Protein AF-A0A9R1MSN5-F1 (afdb_monomer)

Secondary structure (DSSP, 8-state):
--HHHHHSSHHHHHHHHHH-GGGGTS-IIIIIHHHHHHHHHTT--HHHHHHHHHH-THHHHS-HHHHHHHHHHHHHTT--TT-TTHHHHHHHHTT--HHHHHHHHHHHHHHH-PPP-

Solvent-accessible surface area (backbone atoms only — not comparable to full-atom values): 6669 Å² total; per-residue (Å²): 134,68,63,54,74,49,40,73,35,70,66,50,47,49,53,30,42,77,74,38,75,60,64,82,77,51,57,50,78,79,21,32,50,54,29,53,53,52,42,39,77,43,50,44,50,57,69,52,50,36,54,45,27,52,78,39,51,60,68,36,72,39,61,47,70,58,51,52,54,43,51,54,49,35,42,74,72,72,42,53,74,55,39,88,56,44,62,60,46,44,69,71,45,70,84,51,52,74,65,58,46,49,54,51,51,51,50,42,29,71,75,68,70,53,70,89,129

Organism: Triticum aestivum (NCBI:txid4565)

Mean predicted aligned error: 4.95 Å

Foldseek 3Di:
DPVCVLLVHPVLVVLLCVVPVCPVVADCVQFQVLLVVVLVVLQDDSNLVSVLCSLPVCSRRPHNVLVVVLLVVCVVLVHGRNDPCSSVSSSVPVPPDSVRVVVVVVCCCVVVVDDDD

Radius of gyration: 15.22 Å; Cα contacts (8 Å, |Δi|>4): 101; chains: 1; bounding box: 38×24×40 Å

pLDDT: mean 88.5, std 6.2, range [54.66, 96.31]

Nearest PDB structures (foldseek):
  3m66-assembly1_A  TM=7.655E-01  e=3.389E-02  Homo sapiens
  4fp9-assembly1_B  TM=6.839E-01  e=1.374E-01  Homo sapiens
  3n6s-assembly1_A  TM=7.198E-01  e=1.704E-01  Homo sapiens
  7odr-assembly1_y  TM=7.185E-01  e=3.821E-01  Homo sapiens
  5crj-assembly1_O  TM=7.585E-01  e=6.907E-01  Homo sapiens

Sequence (117 aa):
QYYLPLFGSFDNLLRLLKRESNLLSIDLDKVVKPNVVFLRECGLGDCDIAKLSIRVPRMLITNPERVRAMVARAETLGVPRCSGMLREVLQAVAFLSKEKIAAKVDYLKNTFRWSDA

InterPro domains:
  IPR003690 Transcription termination factor, mitochondrial/chloroplastic [PF02536] (12-110)
  IPR003690 Transcription termination factor, mitochondrial/chloroplastic [PTHR13068] (3-116)
  IPR003690 Transcription termination factor, mitochondrial/chloroplastic [SM00733] (14-45)
  IPR003690 Transcription termination factor, mitochondrial/chloroplastic [SM00733] (50-80)
  IPR038538 MTERF superfamily, mitochondrial/chloroplastic [G3DSA:1.25.70.10] (6-117)

Structure (mmCIF, N/CA/C/O backbone):
data_AF-A0A9R1MSN5-F1
#
_entry.id   AF-A0A9R1MSN5-F1
#
loop_
_atom_site.group_PDB
_atom_site.id
_atom_site.type_symbol
_atom_site.label_atom_id
_atom_site.label_alt_id
_atom_site.label_comp_id
_atom_site.label_asym_id
_atom_site.label_entity_id
_atom_site.label_seq_id
_atom_site.pdbx_PDB_ins_code
_atom_site.Cartn_x
_atom_site.Cartn_y
_atom_site.Cartn_z
_atom_site.occupancy
_atom_site.B_iso_or_equiv
_atom_site.auth_seq_id
_atom_site.auth_comp_id
_atom_site.auth_asym_id
_atom_site.auth_atom_id
_atom_site.pdbx_PDB_model_num
ATOM 1 N N . GLN A 1 1 ? -13.379 2.267 16.703 1.00 67.19 1 GLN A N 1
ATOM 2 C CA . GLN A 1 1 ? -13.282 0.798 16.533 1.00 67.19 1 GLN A CA 1
ATOM 3 C C .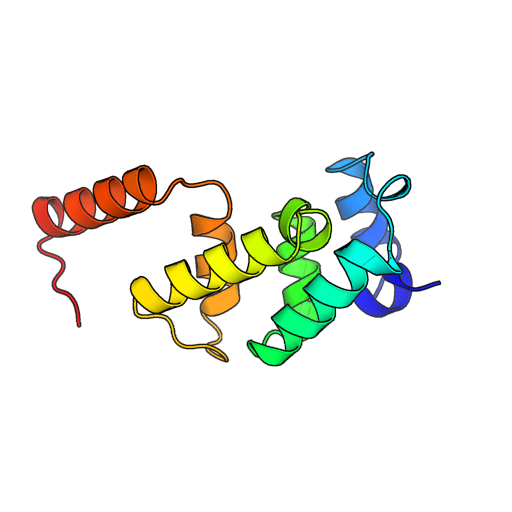 GLN A 1 1 ? -12.879 0.443 15.086 1.00 67.19 1 GLN A C 1
ATOM 5 O O . GLN A 1 1 ? -13.590 -0.278 14.406 1.00 67.19 1 GLN A O 1
ATOM 10 N N . TYR A 1 2 ? -11.757 0.983 14.581 1.00 84.25 2 TYR A N 1
ATOM 11 C CA . TYR A 1 2 ? -11.398 0.898 13.148 1.00 84.25 2 TYR A CA 1
ATOM 12 C C . TYR A 1 2 ? -10.433 -0.251 12.815 1.00 84.25 2 TYR A C 1
ATOM 14 O O . TYR A 1 2 ? -10.557 -0.891 11.777 1.00 84.25 2 TYR A O 1
ATOM 22 N N . TYR A 1 3 ? -9.489 -0.548 13.710 1.00 83.12 3 TYR A N 1
ATOM 23 C CA . TYR A 1 3 ? -8.465 -1.559 13.453 1.00 83.12 3 TYR A CA 1
ATOM 24 C C . TYR A 1 3 ? -9.010 -2.993 13.426 1.00 83.12 3 TYR A C 1
ATOM 26 O O . TYR A 1 3 ? -8.579 -3.792 12.606 1.00 83.12 3 TYR A O 1
ATOM 34 N N . LEU A 1 4 ? -9.964 -3.341 14.292 1.00 85.44 4 LEU A N 1
ATOM 35 C CA . LEU A 1 4 ? -10.428 -4.726 14.400 1.00 85.44 4 LEU A CA 1
ATOM 36 C C . LEU A 1 4 ? -11.074 -5.253 13.096 1.00 85.44 4 LEU A C 1
ATOM 38 O O . LEU A 1 4 ? -10.657 -6.323 12.655 1.00 85.44 4 LEU A O 1
ATOM 42 N N . PRO A 1 5 ? -11.983 -4.514 12.420 1.00 88.56 5 PRO A N 1
ATOM 43 C CA . PRO A 1 5 ? -12.495 -4.926 11.110 1.00 88.56 5 PRO A CA 1
ATOM 44 C C . PRO A 1 5 ? -11.407 -5.052 10.036 1.00 88.56 5 PRO A C 1
ATOM 46 O O . PRO A 1 5 ? -11.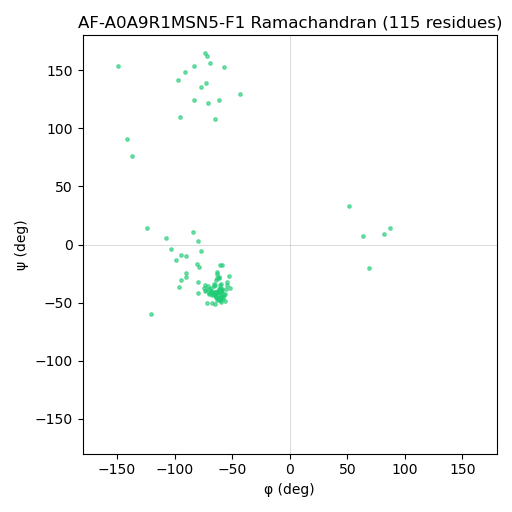427 -5.998 9.259 1.00 88.56 5 PRO A O 1
ATOM 49 N N . LEU A 1 6 ? -10.429 -4.137 10.021 1.00 88.06 6 LEU A N 1
ATOM 50 C CA . LEU A 1 6 ? -9.346 -4.140 9.031 1.00 88.06 6 LEU A CA 1
ATOM 51 C C . LEU A 1 6 ? -8.414 -5.351 9.186 1.00 88.06 6 LEU A C 1
ATOM 53 O O . LEU A 1 6 ? -7.985 -5.940 8.200 1.00 88.06 6 LEU A O 1
ATOM 57 N N . PHE A 1 7 ? -8.087 -5.724 10.426 1.00 88.19 7 PHE A N 1
ATOM 58 C CA . PHE A 1 7 ? -7.154 -6.817 10.717 1.00 88.19 7 PHE A CA 1
ATOM 59 C C . PHE A 1 7 ? -7.831 -8.187 10.852 1.00 88.19 7 PHE A C 1
ATOM 61 O O . PHE A 1 7 ? -7.136 -9.209 10.918 1.00 88.19 7 PHE A O 1
ATOM 68 N N . GLY A 1 8 ? -9.165 -8.221 10.902 1.00 88.38 8 GLY A N 1
ATOM 69 C CA . GLY A 1 8 ? -10.002 -9.423 10.963 1.00 88.38 8 GLY A CA 1
ATOM 70 C C . GLY A 1 8 ? -9.927 -10.211 12.276 1.00 88.38 8 GLY A C 1
ATOM 71 O O . GLY A 1 8 ? -10.836 -10.973 12.582 1.00 88.38 8 GLY A O 1
ATOM 72 N N . SER A 1 9 ? -8.869 -10.040 13.073 1.00 90.25 9 SER A N 1
ATOM 73 C CA . SER A 1 9 ? -8.698 -10.695 14.370 1.00 90.25 9 SER A CA 1
ATOM 74 C C . SER A 1 9 ? -7.900 -9.830 15.342 1.00 90.25 9 SER A C 1
ATOM 76 O O . SER A 1 9 ? -7.059 -9.013 14.948 1.00 90.25 9 SER A O 1
ATOM 78 N N . PHE A 1 10 ? -8.137 -10.048 16.635 1.00 88.31 10 PHE A N 1
ATOM 79 C CA . PHE A 1 10 ? -7.368 -9.402 17.694 1.00 88.31 10 PHE A CA 1
ATOM 80 C C . PHE A 1 10 ? -5.899 -9.850 17.688 1.00 88.31 10 PHE A C 1
ATOM 82 O O . PHE A 1 10 ? -5.013 -9.029 17.907 1.00 88.31 10 PHE A O 1
ATOM 89 N N . ASP A 1 11 ? -5.617 -11.109 17.340 1.00 90.75 11 ASP A N 1
ATOM 90 C CA . ASP A 1 11 ? -4.248 -11.624 17.225 1.00 90.75 11 ASP A CA 1
ATOM 91 C C . ASP A 1 11 ? -3.427 -10.884 16.166 1.00 90.75 11 ASP A C 1
ATOM 93 O O . ASP A 1 11 ? -2.265 -10.540 16.393 1.00 90.75 11 ASP A O 1
ATOM 97 N N . ASN A 1 12 ? -4.028 -10.589 15.010 1.00 89.69 12 ASN A N 1
ATOM 98 C CA . ASN A 1 12 ? -3.374 -9.808 13.963 1.00 89.69 12 ASN A CA 1
ATOM 99 C C . ASN A 1 12 ? -3.094 -8.371 14.415 1.00 89.69 12 ASN A C 1
ATOM 101 O O . ASN A 1 12 ? -2.006 -7.847 14.164 1.00 89.69 12 ASN A O 1
ATOM 105 N N . LEU A 1 13 ? -4.044 -7.759 15.126 1.00 87.94 13 LEU A N 1
ATOM 106 C CA . LEU A 1 13 ? -3.859 -6.434 15.710 1.00 87.94 13 LEU A CA 1
ATOM 107 C C . LEU A 1 13 ? -2.747 -6.434 16.772 1.00 87.94 13 LEU A C 1
ATOM 109 O O . LEU A 1 13 ? -1.879 -5.565 16.752 1.00 87.94 13 LEU A O 1
ATOM 113 N N . LEU A 1 14 ? -2.708 -7.438 17.652 1.00 89.25 14 LEU A N 1
ATOM 114 C CA . LEU A 1 14 ? -1.637 -7.600 18.637 1.00 89.25 14 LEU A CA 1
ATOM 115 C C . LEU A 1 14 ? -0.268 -7.773 17.973 1.00 89.25 14 LEU A C 1
ATOM 117 O O . LEU A 1 14 ? 0.713 -7.201 18.444 1.00 89.25 14 LEU A O 1
ATOM 121 N N . ARG A 1 15 ? -0.175 -8.533 16.874 1.00 90.44 15 ARG A N 1
ATOM 122 C CA . ARG A 1 15 ? 1.080 -8.690 16.115 1.00 90.44 15 ARG A CA 1
ATOM 123 C C . ARG A 1 15 ? 1.585 -7.360 15.558 1.00 90.44 15 ARG A C 1
ATOM 125 O O . ARG A 1 15 ? 2.790 -7.119 15.599 1.00 90.44 15 ARG A O 1
ATOM 132 N N . LEU A 1 16 ? 0.684 -6.506 15.070 1.00 88.06 16 LEU A N 1
ATOM 133 C CA . LEU A 1 16 ? 1.022 -5.151 14.635 1.00 88.06 16 LEU A CA 1
ATOM 134 C C . LEU A 1 16 ? 1.503 -4.292 15.815 1.00 88.06 16 LEU A C 1
ATOM 136 O O . LEU A 1 16 ? 2.586 -3.718 15.745 1.00 88.06 16 LEU A O 1
ATOM 140 N N . LEU A 1 17 ? 0.734 -4.254 16.908 1.00 87.00 17 LEU A N 1
ATOM 141 C CA . LEU A 1 17 ? 1.038 -3.453 18.100 1.00 87.00 17 LEU A CA 1
ATOM 142 C C . LEU A 1 17 ? 2.374 -3.839 18.750 1.00 87.00 17 LEU A C 1
ATOM 144 O O . LEU A 1 17 ? 3.119 -2.968 19.187 1.00 87.00 17 LEU A O 1
ATOM 148 N N . LYS A 1 18 ? 2.715 -5.134 18.765 1.00 87.75 18 LYS A N 1
ATOM 149 C CA . LYS A 1 18 ? 4.011 -5.625 19.267 1.00 87.75 18 LYS A CA 1
ATOM 150 C C . LYS A 1 18 ? 5.201 -5.113 18.456 1.00 87.75 18 LYS A C 1
ATOM 152 O O . LYS A 1 18 ? 6.298 -5.020 18.994 1.00 87.75 18 LYS A O 1
ATOM 157 N N . ARG A 1 19 ? 5.006 -4.832 17.164 1.00 85.50 19 ARG A N 1
ATOM 158 C CA . ARG A 1 19 ? 6.056 -4.303 16.285 1.00 85.50 19 ARG A CA 1
ATOM 159 C C . ARG A 1 19 ? 6.104 -2.783 16.268 1.00 85.50 19 ARG A C 1
ATOM 161 O O . ARG A 1 19 ? 7.168 -2.234 16.014 1.00 85.50 19 ARG A O 1
ATOM 168 N N . GLU A 1 20 ? 4.978 -2.124 16.514 1.00 83.88 20 GLU A N 1
ATOM 169 C CA . GLU A 1 20 ? 4.874 -0.672 16.449 1.00 83.88 20 GLU A CA 1
ATOM 170 C C . GLU A 1 20 ? 3.976 -0.152 17.576 1.00 83.88 20 GLU A C 1
ATOM 172 O O . GLU A 1 20 ? 2.758 -0.014 17.435 1.00 83.88 20 GLU A O 1
ATOM 177 N N . SER A 1 21 ? 4.607 0.160 18.707 1.00 77.94 21 SER A N 1
ATOM 178 C CA . SER A 1 21 ? 3.945 0.674 19.912 1.00 77.94 21 SER A CA 1
ATOM 179 C C . SER A 1 21 ? 3.282 2.038 19.698 1.00 77.94 21 SER A C 1
ATOM 181 O O . SER A 1 21 ? 2.320 2.376 20.384 1.00 77.94 21 SER A O 1
ATOM 183 N N . ASN A 1 22 ? 3.750 2.803 18.709 1.00 77.44 22 ASN A N 1
ATOM 184 C CA . ASN A 1 22 ? 3.247 4.140 18.400 1.00 77.44 22 ASN A CA 1
ATOM 185 C C . ASN A 1 22 ? 1.904 4.137 17.657 1.00 77.44 22 ASN A C 1
ATOM 187 O O . ASN A 1 22 ? 1.326 5.196 17.451 1.00 77.44 22 ASN A O 1
ATOM 191 N N . LEU A 1 23 ? 1.366 2.980 17.254 1.00 78.25 23 LEU A N 1
ATOM 192 C CA . LEU A 1 23 ? 0.098 2.918 16.514 1.00 78.25 23 LEU A CA 1
ATOM 193 C C . LEU A 1 23 ? -1.055 3.638 17.243 1.00 78.25 23 LEU A C 1
ATOM 195 O O . LEU A 1 23 ? -1.943 4.193 16.599 1.00 78.25 23 LEU A O 1
ATOM 199 N N . LEU A 1 24 ? -1.036 3.621 18.580 1.00 76.00 24 LEU A N 1
ATOM 200 C CA . LEU A 1 24 ? -2.064 4.234 19.423 1.00 76.00 24 LEU A CA 1
ATOM 201 C C . LEU A 1 24 ? -1.920 5.758 19.561 1.00 76.00 24 LEU A C 1
ATOM 203 O O . LEU A 1 24 ? -2.892 6.411 19.927 1.00 76.00 24 LEU A O 1
ATOM 207 N N . SER A 1 25 ? -0.743 6.324 19.273 1.00 82.62 25 SER A N 1
ATOM 208 C CA . SER A 1 25 ? -0.505 7.775 19.309 1.00 82.62 25 SER A CA 1
ATOM 209 C C . SER A 1 25 ? -0.687 8.452 17.946 1.00 82.62 25 SER A C 1
ATOM 211 O O . SER A 1 25 ? -0.702 9.679 17.866 1.00 82.62 25 SER A O 1
ATOM 213 N N . ILE A 1 26 ? -0.840 7.671 16.873 1.00 86.12 26 ILE A N 1
ATOM 214 C CA . ILE A 1 26 ? -1.053 8.167 15.510 1.00 86.12 26 ILE A CA 1
ATOM 215 C C . ILE A 1 26 ? -2.504 8.623 15.333 1.00 86.12 26 ILE A C 1
ATOM 217 O O . ILE A 1 26 ? -3.446 7.905 15.671 1.00 86.12 26 ILE A O 1
ATOM 221 N N . ASP A 1 27 ? -2.680 9.787 14.708 1.00 88.81 27 ASP A N 1
ATOM 222 C CA . ASP A 1 27 ? -3.991 10.283 14.295 1.00 88.81 27 ASP A CA 1
ATOM 223 C C . ASP A 1 27 ? -4.596 9.367 13.213 1.00 88.81 27 ASP A C 1
ATOM 225 O O . ASP A 1 27 ? -4.151 9.311 12.060 1.00 88.81 27 ASP A O 1
ATOM 229 N N . LEU A 1 28 ? -5.620 8.617 13.619 1.00 88.88 28 LEU A N 1
ATOM 230 C CA . LEU A 1 28 ? -6.334 7.660 12.780 1.00 88.88 28 LEU A CA 1
ATOM 231 C C . LEU A 1 28 ? -6.982 8.320 11.559 1.00 88.88 28 LEU A C 1
ATOM 233 O O . LEU A 1 28 ? -6.959 7.738 10.475 1.00 88.88 28 LEU A O 1
ATOM 237 N N . ASP A 1 29 ? -7.562 9.506 11.730 1.00 90.19 29 ASP A N 1
ATOM 238 C CA . ASP A 1 29 ? -8.325 10.196 10.691 1.00 90.19 29 ASP A CA 1
ATOM 239 C C . ASP A 1 29 ? -7.414 10.899 9.687 1.00 90.19 29 ASP A C 1
ATOM 241 O O . ASP A 1 29 ? -7.728 10.943 8.498 1.00 90.19 29 ASP A O 1
ATOM 245 N N . LYS A 1 30 ? -6.252 11.385 10.138 1.00 91.81 30 LYS A N 1
ATOM 246 C CA . LYS A 1 30 ? -5.298 12.092 9.270 1.00 91.81 30 LYS A CA 1
ATOM 247 C C . LYS A 1 30 ? -4.272 11.192 8.596 1.00 91.81 30 LYS A C 1
ATOM 249 O O . LYS A 1 30 ? -3.728 11.578 7.564 1.00 91.81 30 LYS A O 1
ATOM 254 N N . VAL A 1 31 ? -3.970 10.026 9.168 1.00 92.12 31 VAL A N 1
ATOM 255 C CA . VAL A 1 31 ? -2.871 9.175 8.683 1.00 92.12 31 VAL A CA 1
ATOM 256 C C . VAL A 1 31 ? -3.376 7.803 8.261 1.00 92.12 31 VAL A C 1
ATOM 258 O O . VAL A 1 31 ? -3.261 7.427 7.097 1.00 92.12 31 VAL A O 1
ATOM 261 N N . VAL A 1 32 ? -3.981 7.062 9.186 1.00 92.00 32 VAL A N 1
ATOM 262 C CA . VAL A 1 32 ? -4.279 5.640 8.973 1.00 92.00 32 VAL A CA 1
ATOM 263 C C . VAL A 1 32 ? -5.405 5.448 7.964 1.00 92.00 32 VAL A C 1
ATOM 265 O O . VAL A 1 32 ? -5.236 4.699 7.004 1.00 92.00 32 VAL A O 1
ATOM 268 N N . LYS A 1 33 ? -6.542 6.134 8.137 1.00 93.94 33 LYS A N 1
ATOM 269 C CA . LYS A 1 33 ? -7.682 6.022 7.217 1.00 93.94 33 LYS A CA 1
ATOM 270 C C . LYS A 1 33 ? -7.312 6.453 5.789 1.00 93.94 33 LYS A C 1
ATOM 272 O O . LYS A 1 33 ? -7.586 5.664 4.884 1.00 93.94 33 LYS A O 1
ATOM 277 N N . PRO A 1 34 ? -6.647 7.605 5.553 1.00 95.31 34 PRO A N 1
ATOM 278 C CA . PRO A 1 34 ? -6.206 7.981 4.210 1.00 95.31 34 PRO A CA 1
ATOM 279 C C . PRO A 1 34 ? -5.268 6.953 3.570 1.00 95.31 34 PRO A C 1
ATOM 281 O O . PRO A 1 34 ? -5.427 6.642 2.393 1.00 95.31 34 PRO A O 1
ATOM 284 N N . ASN A 1 35 ? -4.339 6.375 4.339 1.00 95.38 35 ASN A N 1
ATOM 285 C CA . ASN A 1 35 ? -3.440 5.335 3.833 1.00 95.38 35 ASN A CA 1
ATOM 286 C C . ASN A 1 35 ? -4.193 4.068 3.420 1.00 95.38 35 ASN A C 1
ATOM 288 O O . ASN A 1 35 ? -3.935 3.527 2.348 1.00 95.38 35 ASN A O 1
ATOM 292 N N . VAL A 1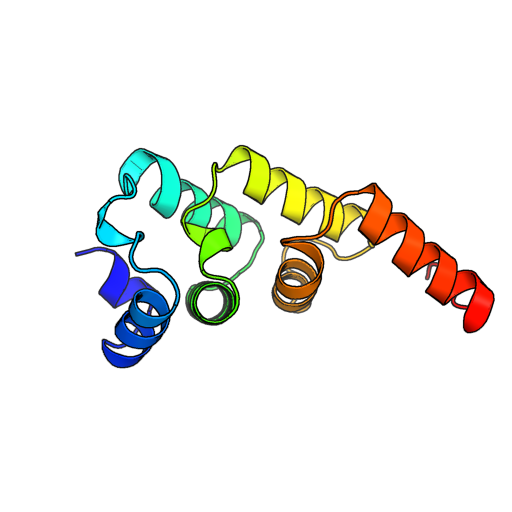 36 ? -5.138 3.603 4.241 1.00 95.00 36 VAL A N 1
ATOM 293 C CA . VAL A 1 36 ? -5.950 2.418 3.920 1.00 95.00 36 VAL A CA 1
ATOM 294 C C . VAL A 1 36 ? -6.811 2.666 2.682 1.00 95.00 36 VAL A C 1
ATOM 296 O O . VAL A 1 36 ? -6.851 1.812 1.801 1.00 95.00 36 VAL A O 1
ATOM 299 N N . VAL A 1 37 ? -7.466 3.828 2.587 1.00 96.31 37 VAL A N 1
ATOM 300 C CA . VAL A 1 37 ? -8.273 4.200 1.412 1.00 96.31 37 VAL A CA 1
ATOM 301 C C . VAL A 1 37 ? -7.410 4.214 0.153 1.00 96.31 37 VAL A C 1
ATOM 303 O O . VAL A 1 37 ? -7.741 3.538 -0.815 1.00 96.31 37 VAL A O 1
ATOM 306 N N . PHE A 1 38 ? -6.260 4.884 0.194 1.00 95.94 38 PHE A N 1
ATOM 307 C CA . PHE A 1 38 ? -5.357 4.948 -0.951 1.00 95.94 38 PHE A CA 1
ATOM 308 C C . PHE A 1 38 ? -4.823 3.566 -1.368 1.00 95.94 38 PHE A C 1
ATOM 310 O O . PHE A 1 38 ? -4.751 3.256 -2.555 1.00 95.94 38 PHE A O 1
ATOM 317 N N . LEU A 1 39 ? -4.476 2.695 -0.414 1.00 94.75 39 LEU A N 1
ATOM 318 C CA . LEU A 1 39 ? -4.027 1.334 -0.731 1.00 94.75 39 LEU A CA 1
ATOM 319 C C . LEU A 1 39 ? -5.142 0.490 -1.368 1.00 94.75 39 LEU A C 1
ATOM 321 O O . LEU A 1 39 ? -4.851 -0.305 -2.263 1.00 94.75 39 LEU A O 1
ATOM 325 N N . ARG A 1 40 ? -6.406 0.698 -0.972 1.00 95.56 40 ARG A N 1
ATOM 326 C CA . ARG A 1 40 ? -7.568 0.084 -1.638 1.00 95.56 40 ARG A CA 1
ATOM 327 C C . ARG A 1 40 ? -7.746 0.595 -3.062 1.00 95.56 40 ARG A C 1
ATOM 329 O O . ARG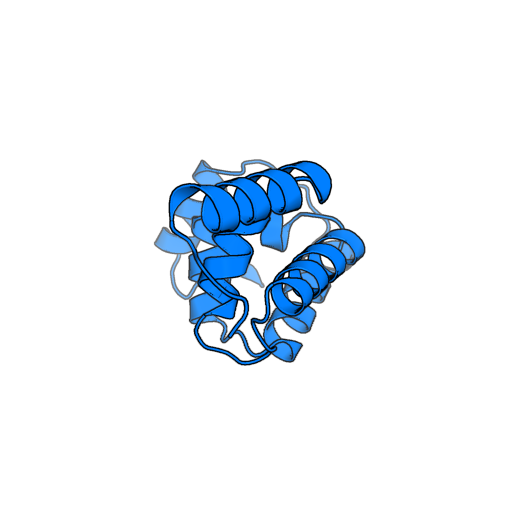 A 1 40 ? -7.969 -0.210 -3.957 1.00 95.56 40 ARG A O 1
ATOM 336 N N . GLU A 1 41 ? -7.590 1.898 -3.292 1.00 95.56 41 GLU A N 1
ATOM 337 C CA . GLU A 1 41 ? -7.607 2.489 -4.642 1.00 95.56 41 GLU A CA 1
ATOM 338 C C . GLU A 1 41 ? -6.473 1.949 -5.524 1.00 95.56 41 GLU A C 1
ATOM 340 O O . GLU A 1 41 ? -6.621 1.828 -6.736 1.00 95.56 41 GLU A O 1
ATOM 345 N N . CYS A 1 42 ? -5.348 1.563 -4.916 1.00 93.75 42 CYS A N 1
ATOM 346 C CA . CYS A 1 42 ? -4.256 0.871 -5.599 1.00 93.75 42 CYS A CA 1
ATOM 347 C C . CYS A 1 42 ? -4.514 -0.633 -5.803 1.00 93.75 42 CYS A C 1
ATOM 349 O O . CYS A 1 42 ? -3.630 -1.334 -6.295 1.00 93.75 42 CYS A O 1
ATOM 351 N N . GLY A 1 43 ? -5.690 -1.134 -5.419 1.00 93.44 43 GLY A N 1
ATOM 352 C CA . GLY A 1 43 ? -6.144 -2.505 -5.630 1.00 93.44 43 GLY A CA 1
ATOM 353 C C . GLY A 1 43 ? -5.737 -3.513 -4.555 1.00 93.44 43 GLY A C 1
ATOM 354 O O . GLY A 1 43 ? -5.857 -4.712 -4.793 1.00 93.44 43 GLY A O 1
ATOM 355 N N . LEU A 1 44 ? -5.267 -3.076 -3.379 1.00 94.31 44 LEU A N 1
ATOM 356 C CA . LEU A 1 44 ? -5.059 -3.991 -2.253 1.00 94.31 44 LEU A CA 1
ATOM 357 C C . LEU A 1 44 ? -6.375 -4.206 -1.498 1.00 94.31 44 LEU A C 1
ATOM 359 O O . LEU A 1 44 ? -6.975 -3.260 -0.990 1.00 94.31 44 LEU A O 1
ATOM 363 N N . GLY A 1 45 ? -6.783 -5.467 -1.349 1.00 93.12 45 GLY A N 1
ATOM 364 C CA . GLY A 1 45 ? -7.883 -5.829 -0.456 1.00 93.12 45 GLY A CA 1
ATOM 365 C C . GLY A 1 45 ? -7.491 -5.714 1.022 1.00 93.12 45 GLY A C 1
ATOM 366 O O . GLY A 1 45 ? -6.312 -5.747 1.374 1.00 93.12 45 GLY A O 1
ATOM 367 N N . ASP A 1 46 ? -8.480 -5.657 1.916 1.00 92.12 46 ASP A N 1
ATOM 368 C CA . ASP A 1 46 ? -8.258 -5.498 3.365 1.00 92.12 46 ASP A CA 1
ATOM 369 C C . ASP A 1 46 ? -7.333 -6.571 3.957 1.00 92.12 46 ASP A C 1
ATOM 371 O O . ASP A 1 46 ? -6.460 -6.268 4.769 1.00 92.12 46 ASP A O 1
ATOM 375 N N . CYS A 1 47 ? -7.452 -7.817 3.489 1.00 91.06 47 CYS A N 1
ATOM 376 C CA . CYS A 1 47 ? -6.567 -8.906 3.902 1.00 91.06 47 CYS A CA 1
ATOM 377 C C . CYS A 1 47 ? -5.099 -8.642 3.518 1.00 91.06 47 CYS A C 1
ATOM 379 O O . CYS A 1 47 ? -4.186 -8.921 4.301 1.00 91.06 47 CYS A O 1
ATOM 381 N N . ASP A 1 48 ? -4.860 -8.091 2.327 1.00 93.19 48 ASP A N 1
ATOM 382 C CA . ASP A 1 48 ? -3.517 -7.763 1.848 1.00 93.19 48 ASP A CA 1
ATOM 383 C C . ASP A 1 48 ? -2.942 -6.552 2.566 1.00 93.19 48 ASP A C 1
ATOM 385 O O . ASP A 1 48 ? -1.772 -6.578 2.951 1.00 93.19 48 ASP A O 1
ATOM 389 N N . ILE A 1 49 ? -3.774 -5.541 2.825 1.00 94.06 49 ILE A N 1
ATOM 390 C CA . ILE A 1 49 ? -3.406 -4.382 3.639 1.00 94.06 49 ILE A CA 1
ATOM 391 C C . ILE A 1 49 ? -3.026 -4.841 5.049 1.00 94.06 49 ILE A C 1
ATOM 393 O O . ILE A 1 49 ? -1.966 -4.460 5.543 1.00 94.06 49 ILE A O 1
ATOM 397 N N . ALA A 1 50 ? -3.816 -5.710 5.684 1.00 92.56 50 ALA A N 1
ATOM 398 C CA . ALA A 1 50 ? -3.509 -6.245 7.009 1.00 92.56 50 ALA A CA 1
ATOM 399 C C . ALA A 1 50 ? -2.177 -7.015 7.025 1.00 92.56 50 ALA A C 1
ATOM 401 O O . ALA A 1 50 ? -1.318 -6.752 7.870 1.00 92.56 50 ALA A O 1
ATOM 402 N N . LYS A 1 51 ? -1.957 -7.921 6.060 1.00 92.75 51 LYS A N 1
ATOM 403 C CA . LYS A 1 51 ? -0.700 -8.683 5.929 1.00 92.75 51 LYS A CA 1
ATOM 404 C C . LYS A 1 51 ? 0.505 -7.769 5.702 1.00 92.75 51 LYS A C 1
ATOM 406 O O . LYS A 1 51 ? 1.532 -7.945 6.364 1.00 92.75 51 LYS A O 1
ATOM 411 N N . LEU A 1 52 ? 0.371 -6.787 4.808 1.00 93.00 52 LEU A N 1
ATOM 412 C CA . LEU A 1 52 ? 1.402 -5.785 4.544 1.00 93.00 52 LEU A CA 1
ATOM 413 C C . LEU A 1 52 ? 1.723 -4.998 5.813 1.00 93.00 52 LEU A C 1
ATOM 415 O O . LEU A 1 52 ? 2.889 -4.836 6.147 1.00 93.00 52 LEU A O 1
ATOM 419 N N . SER A 1 53 ? 0.702 -4.585 6.557 1.00 91.12 53 SER A N 1
ATOM 420 C CA . SER A 1 53 ? 0.847 -3.786 7.775 1.00 91.12 53 SER A CA 1
ATOM 421 C C . SER A 1 53 ? 1.497 -4.566 8.914 1.00 91.12 53 SER A C 1
ATOM 423 O O . SER A 1 53 ? 2.331 -4.031 9.629 1.00 91.12 53 SER A O 1
ATOM 425 N N . ILE A 1 54 ? 1.200 -5.858 9.071 1.00 91.25 54 ILE A N 1
ATOM 426 C CA . ILE A 1 54 ? 1.882 -6.698 10.071 1.00 91.25 54 ILE A CA 1
ATOM 427 C C . ILE A 1 54 ? 3.379 -6.822 9.743 1.00 91.25 54 ILE A C 1
ATOM 429 O O . ILE A 1 54 ? 4.240 -6.772 10.631 1.00 91.25 54 ILE A O 1
ATOM 433 N N . ARG A 1 55 ? 3.714 -6.985 8.457 1.00 90.31 55 ARG A N 1
ATOM 434 C CA . ARG A 1 55 ? 5.110 -7.094 8.012 1.00 90.31 55 ARG A CA 1
ATOM 435 C C . ARG A 1 55 ? 5.834 -5.749 8.043 1.00 90.31 55 ARG A C 1
ATOM 437 O O . ARG A 1 55 ? 7.007 -5.710 8.411 1.00 90.31 55 ARG A O 1
ATOM 444 N N . VAL A 1 56 ? 5.126 -4.679 7.698 1.00 90.44 56 VAL A N 1
ATOM 445 C CA . VAL A 1 56 ? 5.624 -3.317 7.508 1.00 90.44 56 VAL A CA 1
ATOM 446 C C . VAL A 1 56 ? 4.646 -2.323 8.163 1.00 90.44 56 VAL A C 1
ATOM 448 O O . VAL A 1 56 ? 3.906 -1.632 7.461 1.00 90.44 56 VAL A O 1
ATOM 451 N N . PRO A 1 57 ? 4.645 -2.196 9.507 1.00 88.56 57 PRO A N 1
ATOM 452 C CA . PRO A 1 57 ? 3.685 -1.351 10.237 1.00 88.56 57 PRO A CA 1
ATOM 453 C C . PRO A 1 57 ? 3.646 0.095 9.752 1.00 88.56 57 PRO A C 1
ATOM 455 O O . PRO A 1 57 ? 2.589 0.722 9.663 1.00 88.56 57 PRO A O 1
ATOM 458 N N . ARG A 1 58 ? 4.813 0.607 9.344 1.00 86.56 58 ARG A N 1
ATOM 459 C CA . ARG A 1 58 ? 4.966 1.964 8.823 1.00 86.56 58 ARG A CA 1
ATOM 460 C C . ARG A 1 58 ? 4.150 2.249 7.563 1.00 86.56 58 ARG A C 1
ATOM 462 O O . ARG A 1 58 ? 3.919 3.423 7.298 1.00 86.56 58 ARG A O 1
ATOM 469 N N . MET A 1 59 ? 3.674 1.241 6.829 1.00 89.69 59 MET A N 1
ATOM 470 C CA . MET A 1 59 ? 2.764 1.461 5.696 1.00 89.69 59 MET A CA 1
ATOM 471 C C . MET A 1 59 ? 1.445 2.121 6.107 1.00 89.69 59 MET A C 1
ATOM 473 O O . MET A 1 59 ? 0.865 2.836 5.298 1.00 89.69 59 MET A O 1
ATOM 477 N N . LEU A 1 60 ? 0.988 1.924 7.350 1.00 87.62 60 LEU A N 1
ATOM 478 C CA . LEU A 1 60 ? -0.242 2.552 7.846 1.00 87.62 60 LEU A CA 1
ATOM 479 C C . LEU A 1 60 ? -0.006 3.858 8.589 1.00 87.62 60 LEU A C 1
ATOM 481 O O . LEU A 1 60 ? -0.874 4.724 8.570 1.00 87.62 60 LEU A O 1
ATOM 485 N N . ILE A 1 61 ? 1.140 3.994 9.253 1.00 88.50 61 ILE A N 1
ATOM 486 C CA . ILE A 1 61 ? 1.386 5.100 10.190 1.00 88.50 61 ILE A CA 1
ATOM 487 C C . ILE A 1 61 ? 2.274 6.212 9.625 1.00 88.50 61 ILE A C 1
ATOM 489 O O . ILE A 1 61 ? 2.529 7.209 10.293 1.00 88.50 61 ILE A O 1
ATOM 493 N N . THR A 1 62 ? 2.791 6.052 8.409 1.00 89.25 62 THR A N 1
ATOM 494 C CA . THR A 1 62 ? 3.597 7.092 7.760 1.00 89.25 62 THR A CA 1
ATOM 495 C C . THR A 1 62 ? 2.694 8.130 7.096 1.00 89.25 62 THR A C 1
ATOM 497 O O . THR A 1 62 ? 1.588 7.810 6.673 1.00 89.25 62 THR A O 1
ATOM 500 N N . ASN A 1 63 ? 3.186 9.364 6.953 1.00 90.75 63 ASN A N 1
ATOM 501 C CA . ASN A 1 63 ? 2.542 10.407 6.153 1.00 90.75 63 ASN A CA 1
ATOM 502 C C . ASN A 1 63 ? 2.033 9.857 4.793 1.00 90.75 63 ASN A C 1
ATOM 504 O O . ASN A 1 63 ? 2.831 9.240 4.072 1.00 90.75 63 ASN A O 1
ATOM 508 N N . PRO A 1 64 ? 0.760 10.111 4.425 1.00 93.19 64 PRO A N 1
ATOM 509 C CA . PRO A 1 64 ? 0.171 9.635 3.176 1.00 93.19 64 PRO A CA 1
ATOM 510 C C . PRO A 1 64 ? 0.963 9.954 1.911 1.00 93.19 64 PRO A C 1
ATOM 512 O O . PRO A 1 64 ? 1.102 9.085 1.052 1.00 93.19 64 PRO A O 1
ATOM 515 N N . GLU A 1 65 ? 1.587 11.130 1.811 1.00 92.88 65 GLU A N 1
ATOM 516 C CA . GLU A 1 65 ? 2.403 11.483 0.640 1.00 92.88 65 GLU A CA 1
ATOM 517 C C . GLU A 1 65 ? 3.574 10.524 0.437 1.00 92.88 65 GLU A C 1
ATOM 519 O O . GLU A 1 65 ? 3.942 10.172 -0.686 1.00 92.88 65 GLU A O 1
ATOM 524 N N . ARG A 1 66 ? 4.145 10.030 1.537 1.00 90.75 66 ARG A N 1
ATOM 525 C CA . ARG A 1 66 ? 5.244 9.073 1.465 1.00 90.75 66 ARG A CA 1
ATOM 526 C C . ARG A 1 66 ? 4.753 7.694 1.036 1.00 90.75 66 ARG A C 1
ATOM 528 O O . ARG A 1 66 ? 5.474 7.024 0.303 1.00 90.75 66 ARG A O 1
ATOM 535 N N . VAL A 1 67 ? 3.546 7.289 1.435 1.00 92.94 67 VAL A N 1
ATOM 536 C CA . VAL A 1 67 ? 2.920 6.044 0.957 1.00 92.94 67 VAL A CA 1
ATOM 537 C C . VAL A 1 67 ? 2.642 6.132 -0.546 1.00 92.94 67 VAL A C 1
ATOM 539 O O . VAL A 1 67 ? 3.010 5.216 -1.283 1.00 92.94 67 VAL A O 1
ATOM 542 N N . ARG A 1 68 ? 2.122 7.267 -1.035 1.00 93.25 68 ARG A N 1
ATOM 543 C CA . ARG A 1 68 ? 1.957 7.512 -2.482 1.00 93.25 68 ARG A CA 1
ATOM 544 C C . ARG A 1 68 ? 3.283 7.439 -3.229 1.00 93.25 68 ARG A C 1
ATOM 546 O O . ARG A 1 68 ? 3.371 6.785 -4.263 1.00 93.25 68 ARG A O 1
ATOM 553 N N . ALA A 1 69 ? 4.341 8.027 -2.671 1.00 92.00 69 ALA A N 1
ATOM 554 C CA . ALA A 1 69 ? 5.675 7.950 -3.258 1.00 92.00 69 ALA A CA 1
ATOM 555 C C . ALA A 1 69 ? 6.235 6.516 -3.303 1.00 92.00 69 ALA A C 1
ATOM 557 O O . ALA A 1 69 ? 7.011 6.203 -4.203 1.00 92.00 69 ALA A O 1
ATOM 558 N N . MET A 1 70 ? 5.875 5.641 -2.356 1.00 91.94 70 MET A N 1
ATOM 559 C CA . MET A 1 70 ? 6.252 4.221 -2.404 1.00 91.94 70 MET A CA 1
ATOM 560 C C . MET A 1 70 ? 5.506 3.477 -3.512 1.00 91.94 70 MET A C 1
ATOM 562 O O . MET A 1 70 ? 6.139 2.723 -4.248 1.00 91.94 70 MET A O 1
ATOM 566 N N . VAL A 1 71 ? 4.202 3.725 -3.676 1.00 92.62 71 VAL A N 1
ATOM 567 C CA . VAL A 1 71 ? 3.419 3.149 -4.783 1.00 92.62 71 VAL A CA 1
ATOM 568 C C . VAL A 1 71 ? 3.959 3.623 -6.133 1.00 92.62 71 VAL A C 1
ATOM 570 O O . VAL A 1 71 ? 4.243 2.791 -6.984 1.00 92.62 71 VAL A O 1
ATOM 573 N N . ALA A 1 72 ? 4.234 4.919 -6.299 1.00 91.88 72 ALA A N 1
ATOM 574 C CA . ALA A 1 72 ? 4.807 5.451 -7.539 1.00 91.88 72 ALA A CA 1
ATOM 575 C C . ALA A 1 72 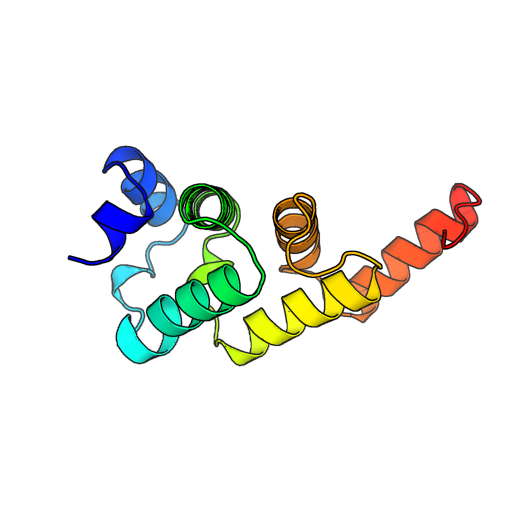? 6.171 4.820 -7.885 1.00 91.88 72 ALA A C 1
ATOM 577 O O . ALA A 1 72 ? 6.496 4.596 -9.051 1.00 91.88 72 ALA A O 1
ATOM 578 N N . ARG A 1 73 ? 6.983 4.489 -6.872 1.00 89.94 73 ARG A N 1
ATOM 579 C CA . ARG A 1 73 ? 8.229 3.735 -7.083 1.00 89.94 73 ARG A CA 1
ATOM 580 C C . ARG A 1 73 ? 7.958 2.301 -7.522 1.00 89.94 73 ARG A C 1
ATOM 582 O O . ARG A 1 73 ? 8.681 1.820 -8.381 1.00 89.94 73 ARG A O 1
ATOM 589 N N . ALA A 1 74 ? 6.952 1.633 -6.959 1.00 91.31 74 ALA A N 1
ATOM 590 C CA . ALA A 1 74 ? 6.556 0.300 -7.409 1.00 91.31 74 ALA A CA 1
ATOM 591 C C . ALA A 1 74 ? 6.113 0.314 -8.885 1.00 91.31 74 ALA A C 1
ATOM 593 O O . ALA A 1 74 ? 6.530 -0.552 -9.648 1.00 91.31 74 ALA A O 1
ATOM 594 N N . GLU A 1 75 ? 5.381 1.349 -9.305 1.00 90.56 75 GLU A N 1
ATOM 595 C CA . GLU A 1 75 ? 5.008 1.561 -10.712 1.00 90.56 75 GLU A CA 1
ATOM 596 C C . GLU A 1 75 ? 6.235 1.799 -11.602 1.00 90.56 75 GLU A C 1
ATOM 598 O O . GLU A 1 75 ? 6.340 1.221 -12.679 1.00 90.56 75 GLU A O 1
ATOM 603 N N . THR A 1 76 ? 7.212 2.579 -11.124 1.00 88.31 76 THR A N 1
ATOM 604 C CA . THR A 1 76 ? 8.488 2.807 -11.835 1.00 88.31 76 THR A CA 1
ATOM 605 C C . THR A 1 76 ? 9.298 1.513 -12.000 1.00 88.31 76 THR A C 1
ATOM 607 O O . THR A 1 76 ? 10.090 1.394 -12.928 1.00 88.31 76 THR A O 1
ATOM 610 N N . LEU A 1 77 ? 9.096 0.531 -11.117 1.00 86.88 77 LEU A N 1
ATOM 611 C CA . LEU A 1 77 ? 9.686 -0.808 -11.213 1.00 86.88 77 LEU A CA 1
ATOM 612 C C . LEU A 1 77 ? 8.875 -1.759 -12.112 1.00 86.88 77 LEU A C 1
ATOM 614 O O . LEU A 1 77 ? 9.119 -2.963 -12.096 1.00 86.88 77 LEU A O 1
ATOM 618 N N . GLY A 1 78 ? 7.899 -1.242 -12.864 1.00 88.38 78 GLY A N 1
ATOM 619 C CA . GLY A 1 78 ? 7.088 -2.017 -13.802 1.00 88.38 78 GLY A CA 1
ATOM 620 C C . GLY A 1 78 ? 5.929 -2.780 -13.161 1.00 88.38 78 GLY A C 1
ATOM 621 O O . GLY A 1 78 ? 5.296 -3.588 -13.835 1.00 88.38 78 GLY A O 1
ATOM 622 N N . VAL A 1 79 ? 5.619 -2.553 -11.877 1.00 90.56 79 VAL A N 1
ATOM 623 C CA . VAL A 1 79 ? 4.479 -3.208 -11.217 1.00 90.56 79 VAL A CA 1
ATOM 624 C C . VAL A 1 79 ? 3.252 -2.301 -11.262 1.00 90.56 79 VAL A C 1
ATOM 626 O O . VAL A 1 79 ? 3.219 -1.297 -10.546 1.00 90.56 79 VAL A O 1
ATOM 629 N N . PRO A 1 80 ? 2.220 -2.640 -12.057 1.00 90.25 80 PRO A N 1
ATOM 630 C CA . PRO A 1 80 ? 1.025 -1.817 -12.143 1.00 90.25 80 PRO A CA 1
ATOM 631 C C . PRO A 1 80 ? 0.218 -1.870 -10.843 1.00 90.25 80 PRO A C 1
ATOM 633 O O . PRO A 1 80 ? 0.262 -2.848 -10.083 1.00 90.25 80 PRO A O 1
ATOM 636 N N . ARG A 1 81 ? -0.583 -0.823 -10.615 1.00 88.94 81 ARG A N 1
ATOM 637 C CA . ARG A 1 81 ? -1.636 -0.851 -9.590 1.00 88.94 81 ARG A CA 1
ATOM 638 C C . ARG A 1 81 ? -2.595 -2.005 -9.859 1.00 88.94 81 ARG A C 1
ATOM 640 O O . ARG A 1 81 ? -2.743 -2.454 -10.992 1.00 88.94 81 ARG A O 1
ATOM 647 N N . CYS A 1 82 ? -3.217 -2.502 -8.798 1.00 88.38 82 CYS A N 1
ATOM 648 C CA . CYS A 1 82 ? -4.114 -3.656 -8.822 1.00 88.38 82 CYS A CA 1
ATOM 649 C C . CYS A 1 82 ? -3.449 -4.983 -9.223 1.00 88.38 82 CYS A C 1
ATOM 651 O O . CYS A 1 82 ? -4.133 -5.996 -9.346 1.00 88.38 82 CYS A O 1
ATOM 653 N N . SER A 1 83 ? -2.119 -5.020 -9.371 1.00 89.81 83 SER A N 1
ATOM 654 C CA . SER A 1 83 ? -1.383 -6.276 -9.477 1.00 89.81 83 SER A CA 1
ATOM 655 C C . SER A 1 83 ? -1.315 -6.977 -8.123 1.00 89.81 83 SER A C 1
ATOM 657 O O . SER A 1 83 ? -1.002 -6.357 -7.103 1.00 89.81 83 SER A O 1
ATOM 659 N N . GLY A 1 84 ? -1.477 -8.304 -8.119 1.00 86.88 84 GLY A N 1
ATOM 660 C CA . GLY A 1 84 ? -1.214 -9.133 -6.937 1.00 86.88 84 GLY A CA 1
ATOM 661 C C . GLY A 1 84 ? 0.229 -9.019 -6.418 1.00 86.88 84 GLY A C 1
ATOM 662 O O . GLY A 1 84 ? 0.498 -9.336 -5.261 1.00 86.88 84 GLY A O 1
ATOM 663 N N . MET A 1 85 ? 1.156 -8.511 -7.240 1.00 91.88 85 MET A N 1
ATOM 664 C CA . MET A 1 85 ? 2.545 -8.253 -6.851 1.00 91.88 85 MET A CA 1
ATOM 665 C C . MET A 1 85 ? 2.747 -6.945 -6.084 1.00 91.88 85 MET A C 1
ATOM 667 O O . MET A 1 85 ? 3.790 -6.779 -5.448 1.00 91.88 85 MET A O 1
ATOM 671 N N . LEU A 1 86 ? 1.786 -6.016 -6.118 1.00 92.12 86 LEU A N 1
ATOM 672 C CA . LEU A 1 86 ? 1.967 -4.691 -5.525 1.00 92.12 86 LEU A CA 1
ATOM 673 C C . LEU A 1 86 ? 2.270 -4.785 -4.024 1.00 92.12 86 LEU A C 1
ATOM 675 O O . LEU A 1 86 ? 3.145 -4.079 -3.528 1.00 92.12 86 LEU A O 1
ATOM 679 N N . ARG A 1 87 ? 1.628 -5.719 -3.311 1.00 93.81 87 ARG A N 1
ATOM 680 C CA . ARG A 1 87 ? 1.913 -5.994 -1.894 1.00 93.81 87 ARG A CA 1
ATOM 681 C C . ARG A 1 87 ? 3.383 -6.348 -1.657 1.00 93.81 87 ARG A C 1
ATOM 683 O O . ARG A 1 87 ? 4.007 -5.802 -0.748 1.00 93.81 87 ARG A O 1
ATOM 690 N N . GLU A 1 88 ? 3.923 -7.263 -2.457 1.00 92.00 88 GLU A N 1
ATOM 691 C CA . GLU A 1 88 ? 5.291 -7.765 -2.288 1.00 92.00 88 GLU A CA 1
ATOM 692 C C . GLU A 1 88 ? 6.324 -6.693 -2.642 1.00 92.00 88 GLU A C 1
ATOM 694 O O . GLU A 1 88 ? 7.289 -6.492 -1.902 1.00 92.00 88 GLU A O 1
ATOM 699 N N . VAL A 1 89 ? 6.092 -5.934 -3.718 1.00 92.50 89 VAL A N 1
ATOM 700 C CA . VAL A 1 89 ? 6.988 -4.830 -4.082 1.00 92.50 89 VAL A CA 1
ATOM 701 C C . VAL A 1 89 ? 6.939 -3.717 -3.046 1.00 92.50 89 VAL A C 1
ATOM 703 O O . VAL A 1 89 ? 7.998 -3.255 -2.630 1.00 92.50 89 VAL A O 1
ATOM 706 N N . LEU A 1 90 ? 5.757 -3.337 -2.546 1.00 92.94 90 LEU A N 1
ATOM 707 C CA . LEU A 1 90 ? 5.644 -2.360 -1.459 1.00 92.94 90 LEU A CA 1
ATOM 708 C C . LEU A 1 90 ? 6.415 -2.807 -0.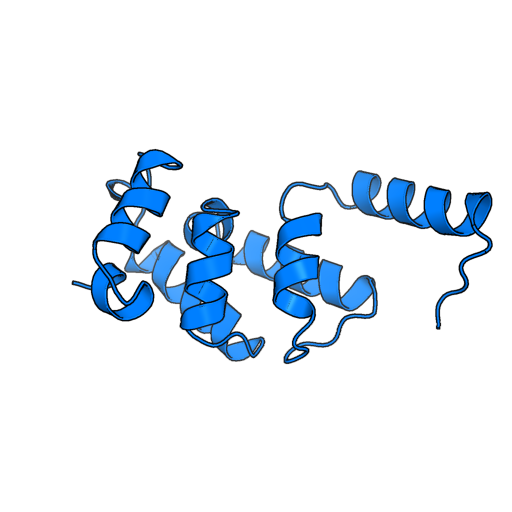218 1.00 92.94 90 LEU A C 1
ATOM 710 O O . LEU A 1 90 ? 7.159 -2.011 0.352 1.00 92.94 90 LEU A O 1
ATOM 714 N N . GLN A 1 91 ? 6.316 -4.083 0.160 1.00 91.69 91 GLN A N 1
ATOM 715 C CA . GLN A 1 91 ? 7.113 -4.629 1.255 1.00 91.69 91 GLN A CA 1
ATOM 716 C C . GLN A 1 91 ? 8.624 -4.502 0.995 1.00 91.69 91 GLN A C 1
ATOM 718 O O . GLN A 1 91 ? 9.372 -4.174 1.917 1.00 91.69 91 GLN A O 1
ATOM 723 N N . ALA A 1 92 ? 9.077 -4.734 -0.240 1.00 89.50 92 ALA A N 1
ATOM 724 C CA . ALA A 1 92 ? 10.487 -4.638 -0.608 1.00 89.50 92 ALA A CA 1
ATOM 725 C C . ALA A 1 92 ? 11.010 -3.189 -0.638 1.00 89.50 92 ALA A C 1
ATOM 727 O O . ALA A 1 92 ? 12.157 -2.940 -0.262 1.00 89.50 92 ALA A O 1
ATOM 728 N N . VAL A 1 93 ? 10.186 -2.223 -1.064 1.00 87.56 93 VAL A N 1
ATOM 729 C CA . VAL A 1 93 ? 10.625 -0.832 -1.289 1.00 87.56 93 VAL A CA 1
ATOM 730 C C . VAL A 1 93 ? 10.307 0.130 -0.146 1.00 87.56 93 VAL A C 1
ATOM 732 O O . VAL A 1 93 ? 10.874 1.224 -0.124 1.00 87.56 93 VAL A O 1
ATOM 735 N N . ALA A 1 94 ? 9.458 -0.250 0.819 1.00 83.12 94 ALA A N 1
ATOM 736 C CA . ALA A 1 94 ? 8.921 0.651 1.849 1.00 83.12 94 ALA A CA 1
ATOM 737 C C . ALA A 1 94 ? 9.978 1.455 2.634 1.00 83.12 94 ALA A C 1
ATOM 739 O O . ALA A 1 94 ? 9.704 2.558 3.114 1.00 83.12 94 ALA A O 1
ATOM 740 N N . PHE A 1 95 ? 11.205 0.938 2.754 1.00 77.69 95 PHE A N 1
ATOM 741 C CA . PHE A 1 95 ? 12.294 1.588 3.499 1.00 77.69 95 PHE A CA 1
ATOM 742 C C . PHE A 1 95 ? 13.557 1.840 2.690 1.00 77.69 95 PHE A C 1
ATOM 744 O O . PHE A 1 95 ? 14.606 2.156 3.254 1.00 77.69 95 PHE A O 1
ATOM 751 N N . LEU A 1 96 ? 13.470 1.734 1.370 1.00 83.94 96 LEU A N 1
ATOM 752 C CA . LEU A 1 96 ? 14.587 2.048 0.500 1.00 83.94 96 LEU A CA 1
ATOM 753 C C . LEU A 1 96 ? 14.439 3.477 -0.024 1.00 83.94 96 LEU A C 1
ATOM 755 O O . LEU A 1 96 ? 13.339 3.955 -0.305 1.00 83.94 96 LEU A O 1
ATOM 759 N N . SER A 1 97 ? 15.553 4.198 -0.122 1.00 83.62 97 SER A N 1
ATOM 760 C CA . SER A 1 97 ? 15.590 5.467 -0.850 1.00 83.62 97 SER A CA 1
ATOM 761 C C . SER A 1 97 ? 15.547 5.190 -2.359 1.00 83.62 97 SER A C 1
ATOM 763 O O . SER A 1 97 ? 15.736 4.043 -2.773 1.00 83.62 97 SER A O 1
ATOM 765 N N . LYS A 1 98 ? 15.268 6.202 -3.192 1.00 83.31 98 LYS A N 1
ATOM 766 C CA . LYS A 1 98 ? 15.226 5.989 -4.652 1.00 83.31 98 LYS A CA 1
ATOM 767 C C . LYS A 1 98 ? 16.582 5.488 -5.149 1.00 83.31 98 LYS A C 1
ATOM 769 O O . LYS A 1 98 ? 16.641 4.561 -5.944 1.00 83.31 98 LYS A O 1
ATOM 774 N N . GLU A 1 99 ? 17.648 6.032 -4.576 1.00 87.31 99 GLU A N 1
ATOM 775 C CA . GLU A 1 99 ? 19.041 5.715 -4.878 1.00 87.31 99 GLU A CA 1
ATOM 776 C C . GLU A 1 99 ? 19.360 4.262 -4.502 1.00 87.31 99 GLU A C 1
ATOM 778 O O . GLU A 1 99 ? 19.944 3.534 -5.296 1.00 87.31 99 GLU A O 1
ATOM 783 N N . LYS A 1 100 ? 18.906 3.793 -3.328 1.00 89.94 100 LYS A N 1
ATOM 784 C CA . LYS A 1 100 ? 19.090 2.391 -2.909 1.00 89.94 100 LYS A CA 1
ATOM 785 C C . LYS A 1 100 ? 18.324 1.406 -3.788 1.00 89.94 100 LYS A C 1
ATOM 787 O O . LYS A 1 100 ? 18.801 0.295 -4.005 1.00 89.94 100 LYS A O 1
ATOM 792 N N . ILE A 1 101 ? 17.136 1.788 -4.255 1.00 87.94 101 ILE A N 1
ATOM 793 C CA . ILE A 1 101 ? 16.358 0.971 -5.192 1.00 87.94 101 ILE A CA 1
ATOM 794 C C . ILE A 1 101 ? 17.090 0.911 -6.532 1.00 87.94 101 ILE A C 1
ATOM 796 O O . ILE A 1 101 ? 17.349 -0.185 -7.016 1.00 87.94 101 ILE A O 1
ATOM 800 N N . ALA A 1 102 ? 17.490 2.061 -7.081 1.00 88.12 102 ALA A N 1
ATOM 801 C CA . ALA A 1 102 ? 18.212 2.143 -8.347 1.00 88.12 102 ALA A CA 1
ATOM 802 C C . ALA A 1 102 ? 19.517 1.336 -8.317 1.00 88.12 102 ALA A C 1
ATOM 804 O O . ALA A 1 102 ? 19.746 0.533 -9.211 1.00 88.12 102 ALA A O 1
ATOM 805 N N . ALA A 1 103 ? 20.313 1.457 -7.249 1.00 91.19 103 ALA A N 1
ATOM 806 C CA . ALA A 1 103 ? 21.546 0.687 -7.086 1.00 91.19 103 ALA A CA 1
ATOM 807 C C . ALA A 1 103 ? 21.294 -0.830 -7.042 1.00 91.19 103 ALA A C 1
ATOM 809 O O . ALA A 1 103 ? 22.060 -1.607 -7.604 1.00 91.19 103 ALA A O 1
ATOM 810 N N . LYS A 1 104 ? 20.206 -1.273 -6.395 1.00 87.94 104 LYS A N 1
ATOM 811 C CA . LYS A 1 104 ? 19.823 -2.692 -6.389 1.00 87.94 104 LYS A CA 1
ATOM 812 C C . LYS A 1 104 ? 19.358 -3.167 -7.763 1.00 87.94 104 LYS A C 1
ATOM 814 O O . LYS A 1 104 ? 19.709 -4.274 -8.152 1.00 87.94 104 LYS A O 1
ATOM 819 N N . VAL A 1 105 ? 18.581 -2.356 -8.479 1.00 87.50 105 VAL A N 1
ATOM 820 C CA . VAL A 1 105 ? 18.130 -2.677 -9.840 1.00 87.50 105 VAL A CA 1
ATOM 821 C C . VAL A 1 105 ? 19.326 -2.772 -10.785 1.00 87.50 105 VAL A C 1
ATOM 823 O O . VAL A 1 105 ? 19.454 -3.769 -11.483 1.00 87.50 105 VAL A O 1
ATOM 826 N N . ASP A 1 106 ? 20.232 -1.796 -10.753 1.00 90.19 106 ASP A N 1
ATOM 827 C CA . ASP A 1 106 ? 21.457 -1.788 -11.560 1.00 90.19 106 ASP A CA 1
ATOM 828 C C . ASP A 1 106 ? 22.336 -3.014 -11.275 1.00 90.19 106 ASP A C 1
ATOM 830 O O . ASP A 1 106 ? 22.733 -3.728 -12.195 1.00 90.19 106 ASP A O 1
ATOM 834 N N . TYR A 1 107 ? 22.536 -3.343 -9.995 1.00 90.12 107 TYR A N 1
ATOM 835 C CA . TYR A 1 107 ? 23.245 -4.560 -9.603 1.00 90.12 107 TYR A CA 1
ATOM 836 C C . TYR A 1 107 ? 22.607 -5.823 -10.199 1.00 90.12 107 TYR A C 1
ATOM 838 O O . TYR A 1 107 ? 23.325 -6.702 -10.680 1.00 90.12 107 TYR A O 1
ATOM 846 N N . LEU A 1 108 ? 21.271 -5.918 -10.199 1.00 88.06 108 LEU A N 1
ATOM 847 C CA . LEU A 1 108 ? 20.567 -7.064 -10.775 1.00 88.06 108 LEU A CA 1
ATOM 848 C C . LEU A 1 108 ? 20.731 -7.133 -12.300 1.00 88.06 108 LEU A C 1
ATOM 850 O O . LEU A 1 108 ? 21.011 -8.210 -12.828 1.00 88.06 108 LEU A O 1
ATOM 854 N N . LYS A 1 109 ? 20.617 -5.995 -12.997 1.00 88.00 109 LYS A N 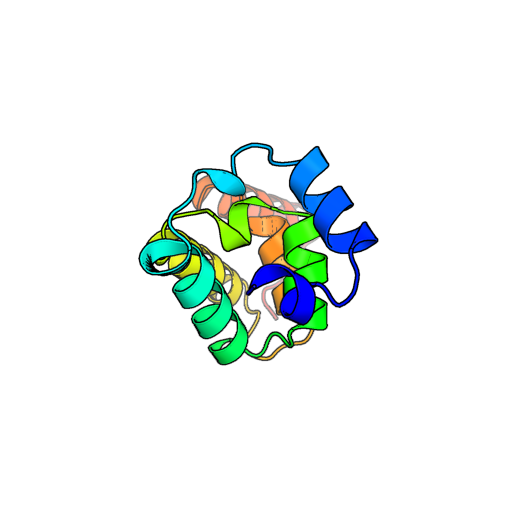1
ATOM 855 C CA . LYS A 1 109 ? 20.814 -5.908 -14.453 1.00 88.00 109 LYS A CA 1
ATOM 856 C C . LYS A 1 109 ? 22.229 -6.323 -14.850 1.00 88.00 109 LYS A C 1
ATOM 858 O O . LYS A 1 109 ? 22.396 -7.174 -15.720 1.00 88.00 109 LYS A O 1
ATOM 863 N N . ASN A 1 110 ? 23.238 -5.793 -14.161 1.00 90.19 110 ASN A N 1
ATOM 864 C CA . ASN A 1 110 ? 24.645 -6.028 -14.489 1.00 90.19 110 ASN A CA 1
ATOM 865 C C . ASN A 1 110 ? 25.115 -7.440 -14.115 1.00 90.19 110 ASN A C 1
ATOM 867 O O . ASN A 1 110 ? 25.841 -8.070 -14.881 1.00 90.19 110 ASN A O 1
ATOM 871 N N . THR A 1 111 ? 24.680 -7.961 -12.964 1.00 90.56 111 THR A N 1
ATOM 872 C CA . THR A 1 111 ? 25.128 -9.278 -12.475 1.00 90.56 111 THR A CA 1
ATOM 873 C C . THR A 1 111 ? 24.390 -10.423 -13.157 1.00 90.56 111 THR A C 1
ATOM 875 O O . THR A 1 111 ? 25.001 -11.425 -13.517 1.00 90.56 111 THR A O 1
ATOM 878 N N . PHE A 1 112 ? 23.076 -10.285 -13.349 1.00 86.12 112 PHE A N 1
ATOM 879 C CA . PHE A 1 112 ? 22.225 -11.378 -13.825 1.00 86.12 112 PHE A CA 1
ATOM 880 C C . PHE A 1 112 ? 21.756 -11.201 -15.271 1.00 86.12 112 PHE A C 1
ATOM 882 O O . PHE A 1 112 ? 20.954 -12.004 -15.741 1.00 86.12 112 PHE A O 1
ATOM 889 N N . ARG A 1 113 ? 22.241 -10.170 -15.984 1.00 86.06 113 ARG A N 1
ATOM 890 C CA . ARG A 1 113 ? 21.798 -9.813 -17.347 1.00 86.06 113 ARG A CA 1
ATOM 891 C C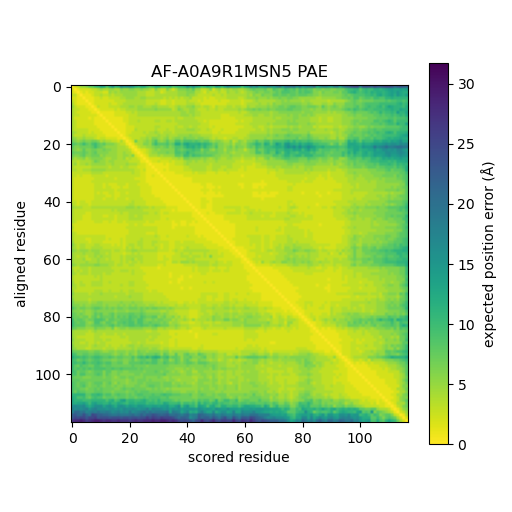 . ARG A 1 113 ? 20.279 -9.688 -17.459 1.00 86.06 113 ARG A C 1
ATOM 893 O O . ARG A 1 113 ? 19.687 -10.026 -18.481 1.00 86.06 113 ARG A O 1
ATOM 900 N N . TRP A 1 114 ? 19.649 -9.227 -16.383 1.00 78.50 114 TRP A N 1
ATOM 901 C CA . TRP A 1 114 ? 18.213 -9.021 -16.348 1.00 78.50 114 TRP A CA 1
ATOM 902 C C . TRP A 1 114 ? 17.861 -7.814 -17.223 1.00 78.50 114 TRP A C 1
ATOM 904 O O . TRP A 1 114 ? 18.382 -6.721 -17.003 1.00 78.50 114 TRP A O 1
ATOM 914 N N . SER A 1 115 ? 17.015 -8.015 -18.231 1.00 6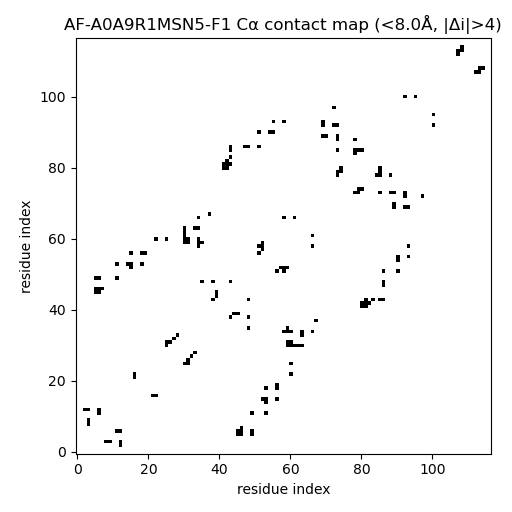9.06 115 SER A N 1
ATOM 915 C CA . SER A 1 115 ? 16.469 -6.939 -19.056 1.00 69.06 115 SER A CA 1
ATOM 916 C C . SER A 1 115 ? 15.154 -6.434 -18.469 1.00 69.06 115 SER A C 1
ATOM 918 O O . SER A 1 115 ? 14.395 -7.212 -17.885 1.00 69.06 115 SER A O 1
ATOM 920 N N . ASP A 1 116 ? 14.870 -5.144 -18.649 1.00 65.94 116 ASP A N 1
ATOM 921 C CA . ASP A 1 116 ? 13.511 -4.637 -18.452 1.00 65.94 116 ASP A CA 1
ATOM 922 C C . ASP A 1 116 ? 12.609 -5.365 -19.464 1.00 65.94 116 ASP A C 1
ATOM 924 O O . ASP A 1 116 ? 12.957 -5.436 -20.645 1.00 65.94 116 ASP A O 1
ATOM 928 N N . ALA A 1 117 ? 11.552 -6.016 -18.974 1.00 54.66 117 ALA A N 1
ATOM 929 C CA . ALA A 1 117 ? 10.612 -6.776 -19.798 1.00 54.66 117 ALA A CA 1
ATOM 930 C C . ALA A 1 117 ? 9.860 -5.875 -20.787 1.00 54.66 117 ALA A C 1
ATOM 932 O O . ALA A 1 117 ? 9.563 -4.717 -20.413 1.00 54.66 117 ALA A O 1
#